Protein AF-A0A847A296-F1 (afdb_monomer_lite)

Foldseek 3Di:
DPLVVFAPDDWDADPQATEGELGDDVVAPDAWDAAQRYIYGHPPDDPLLVQLSVLVNVVCVVCPPCVVVLQVVQDDDLVRRPSSVSSPCVSNVNDD

Sequence (96 aa):
MWGSVWSTGKISRVDGLWVFTGMPRWTFGRGGSCVGACYLTNTNVSAAVLRHELVHREQWRHYGLAVPVLYQLSGRNPLTNRFEIEAGLRDGGYLR

Radius of gyration: 12.55 Å; chains: 1; bounding box: 27×28×30 Å

Structure (mmCIF, N/CA/C/O backbone):
data_AF-A0A847A296-F1
#
_entry.id   AF-A0A847A296-F1
#
loop_
_atom_site.group_PDB
_atom_site.id
_atom_site.type_symbol
_atom_site.label_atom_id
_atom_site.label_alt_id
_atom_site.label_comp_id
_atom_site.label_asym_id
_atom_site.label_entity_id
_atom_site.label_seq_id
_atom_site.pdbx_PDB_ins_code
_atom_site.Cartn_x
_atom_site.Cartn_y
_atom_site.Cartn_z
_atom_site.occupancy
_atom_site.B_iso_or_equiv
_atom_site.auth_seq_id
_atom_site.auth_comp_id
_atom_site.auth_asym_id
_atom_site.auth_atom_id
_atom_site.pdbx_PDB_model_num
ATOM 1 N N . MET A 1 1 ? -3.358 -14.228 11.674 1.00 60.41 1 MET A N 1
ATOM 2 C CA . MET A 1 1 ? -2.986 -13.039 10.871 1.00 60.41 1 MET A CA 1
ATOM 3 C C . ME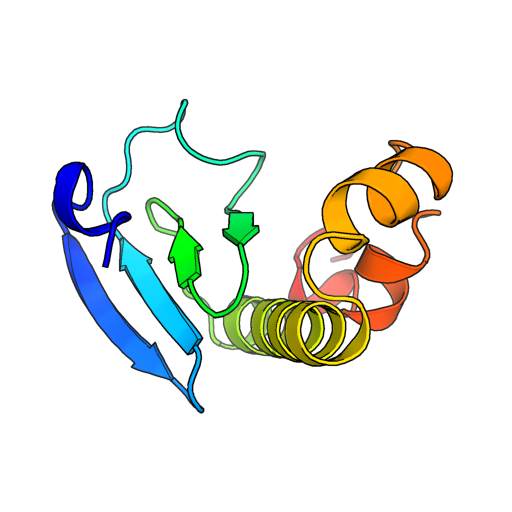T A 1 1 ? -2.131 -12.141 11.746 1.00 60.41 1 MET A C 1
ATOM 5 O O . MET A 1 1 ? -2.431 -12.055 12.922 1.00 60.41 1 MET A O 1
ATOM 9 N N . TRP A 1 2 ? -1.060 -11.536 11.233 1.00 68.56 2 TRP A N 1
ATOM 10 C CA . TRP A 1 2 ? -0.083 -10.823 12.073 1.00 68.56 2 TRP A CA 1
ATOM 11 C C . TRP A 1 2 ? -0.461 -9.355 12.353 1.00 68.56 2 TRP A C 1
ATOM 13 O O . TRP A 1 2 ? -0.140 -8.840 13.417 1.00 68.56 2 TRP A O 1
ATOM 23 N N . GLY A 1 3 ? -1.227 -8.703 11.469 1.00 64.44 3 GLY A N 1
ATOM 24 C CA . GLY A 1 3 ? -1.698 -7.323 11.675 1.00 64.44 3 GLY A CA 1
ATOM 25 C C . GLY A 1 3 ? -2.606 -7.132 12.900 1.00 64.44 3 GLY A C 1
ATOM 26 O O . GLY A 1 3 ? -2.680 -6.037 13.451 1.00 64.44 3 GLY A O 1
ATOM 27 N N . SER A 1 4 ? -3.246 -8.196 13.399 1.00 70.75 4 SER A N 1
ATOM 28 C CA . SER A 1 4 ? -4.094 -8.132 14.598 1.00 70.75 4 SER A CA 1
ATOM 29 C C . SER A 1 4 ? -3.316 -7.901 15.893 1.00 70.75 4 SER A C 1
ATOM 31 O O . SER A 1 4 ? -3.931 -7.562 16.893 1.00 70.75 4 SER A O 1
ATOM 33 N N . VAL A 1 5 ? -1.989 -8.076 15.895 1.00 76.38 5 VAL A N 1
ATOM 34 C CA . VAL A 1 5 ? -1.165 -7.815 17.087 1.00 76.38 5 VAL A CA 1
ATOM 35 C C . VAL A 1 5 ? -1.176 -6.321 17.429 1.00 76.38 5 VAL A C 1
ATOM 37 O O . VAL A 1 5 ? -1.113 -5.967 18.602 1.00 76.38 5 VAL A O 1
ATOM 40 N N . TRP A 1 6 ? -1.280 -5.446 16.421 1.00 76.94 6 TRP A N 1
ATOM 41 C CA . TRP A 1 6 ? -1.170 -3.989 16.588 1.00 76.94 6 TRP A CA 1
ATOM 42 C C . TRP A 1 6 ? -2.420 -3.211 16.158 1.00 76.94 6 TRP A C 1
ATOM 44 O O . TRP A 1 6 ? -2.508 -2.012 16.412 1.00 76.94 6 TRP A O 1
ATOM 54 N N . SER A 1 7 ? -3.389 -3.867 15.516 1.00 80.31 7 SER A N 1
ATOM 55 C CA . SER A 1 7 ? -4.654 -3.248 15.111 1.00 80.31 7 SER A CA 1
ATOM 56 C C . SER A 1 7 ? -5.514 -2.944 16.335 1.00 80.31 7 SER A C 1
ATOM 58 O O . SER A 1 7 ? -5.955 -3.858 17.025 1.00 80.31 7 SER A O 1
ATOM 60 N N . THR A 1 8 ? -5.799 -1.666 16.572 1.00 85.75 8 THR A N 1
ATOM 61 C CA . THR A 1 8 ? -6.718 -1.222 17.638 1.00 85.75 8 THR A CA 1
ATOM 62 C C . THR A 1 8 ? -8.122 -0.899 17.120 1.00 85.75 8 THR A C 1
ATOM 64 O O . THR A 1 8 ? -9.057 -0.757 17.905 1.00 85.75 8 THR A O 1
ATOM 67 N N . GLY A 1 9 ? -8.284 -0.793 15.798 1.00 85.62 9 GLY A N 1
ATOM 68 C CA . GLY A 1 9 ? -9.549 -0.491 15.140 1.00 85.62 9 GLY A CA 1
ATOM 69 C C . GLY A 1 9 ? -10.253 -1.714 14.548 1.00 85.62 9 GLY A C 1
ATOM 70 O O . GLY A 1 9 ? -9.868 -2.868 14.749 1.00 85.62 9 GLY A O 1
ATOM 71 N N . LYS A 1 10 ? -11.307 -1.440 13.771 1.00 86.31 10 LYS A N 1
ATOM 72 C CA . LYS A 1 10 ? -12.095 -2.453 13.062 1.00 86.31 10 LYS A CA 1
ATOM 73 C C . LYS A 1 10 ? -11.227 -3.195 12.045 1.00 86.31 10 LYS A C 1
ATOM 75 O O . LYS A 1 10 ? -10.648 -2.577 11.150 1.00 86.31 10 LYS A O 1
ATOM 80 N N . ILE A 1 11 ? -11.216 -4.521 12.145 1.00 90.62 11 ILE A N 1
ATOM 81 C CA . ILE A 1 11 ? -10.681 -5.404 11.108 1.00 90.62 11 ILE A CA 1
ATOM 82 C C . ILE A 1 11 ? -11.826 -5.721 10.150 1.00 90.62 11 ILE A C 1
ATOM 84 O O . ILE A 1 11 ? -12.910 -6.125 10.574 1.00 90.62 11 ILE A O 1
ATOM 88 N N . SER A 1 12 ? -11.609 -5.512 8.857 1.00 93.25 12 SER A N 1
ATOM 89 C CA . SER A 1 12 ? -12.610 -5.800 7.826 1.00 93.25 12 SER A CA 1
ATOM 90 C C . SER A 1 12 ? -11.995 -6.547 6.652 1.00 93.25 12 SER A C 1
ATOM 92 O O . SER A 1 12 ? -10.774 -6.644 6.537 1.00 93.25 12 SER A O 1
ATOM 94 N N . ARG A 1 13 ? -12.843 -7.124 5.801 1.00 93.69 13 ARG A N 1
ATOM 95 C CA . ARG A 1 13 ? -12.414 -7.839 4.601 1.00 93.69 13 ARG A CA 1
ATOM 96 C C . ARG A 1 13 ? -13.164 -7.295 3.394 1.00 93.69 13 ARG A C 1
ATOM 98 O O . ARG A 1 13 ? -14.389 -7.260 3.418 1.00 93.69 13 ARG A O 1
ATOM 105 N N . VAL A 1 14 ? -12.426 -6.893 2.364 1.00 93.38 14 VAL A N 1
ATOM 106 C CA . VAL A 1 14 ? -12.950 -6.294 1.127 1.00 93.38 14 VAL A CA 1
ATOM 107 C C . VAL A 1 14 ? -12.317 -7.030 -0.045 1.00 93.38 14 VAL A C 1
ATOM 109 O O . VAL A 1 14 ? -11.101 -7.014 -0.173 1.00 93.38 14 VAL A O 1
ATOM 112 N N . ASP A 1 15 ? -13.106 -7.764 -0.831 1.00 91.88 15 ASP A N 1
ATOM 113 C CA . ASP A 1 15 ? -12.643 -8.509 -2.018 1.00 91.88 15 ASP A CA 1
ATOM 114 C C . ASP A 1 15 ? -11.368 -9.348 -1.794 1.00 91.88 15 ASP A C 1
ATOM 116 O O . ASP A 1 15 ? -10.462 -9.447 -2.621 1.00 91.88 15 ASP A O 1
ATOM 120 N N . GLY A 1 16 ? -11.279 -9.976 -0.618 1.00 90.31 16 GLY A N 1
ATOM 121 C CA . GLY A 1 16 ? -10.139 -10.810 -0.238 1.00 90.31 16 GLY A CA 1
ATOM 122 C C . GLY A 1 16 ? -8.931 -10.058 0.333 1.00 90.31 16 GLY A C 1
ATOM 123 O O . GLY A 1 16 ? -7.973 -10.727 0.718 1.00 90.31 16 GLY A O 1
ATOM 124 N N . LEU A 1 17 ? -8.983 -8.729 0.434 1.00 95.00 17 LEU A N 1
ATOM 125 C CA . LEU A 1 17 ? -8.052 -7.879 1.177 1.00 95.00 17 LEU A CA 1
ATOM 126 C C . LEU A 1 17 ? -8.507 -7.758 2.637 1.00 95.00 17 LEU A C 1
ATOM 128 O O . LEU A 1 17 ? -9.643 -7.378 2.914 1.00 95.00 17 LEU A O 1
ATOM 132 N N . TRP A 1 18 ? -7.627 -8.077 3.577 1.00 95.38 18 TRP A N 1
ATOM 133 C CA . TRP A 1 18 ? -7.833 -7.848 5.004 1.00 95.38 18 TRP A CA 1
ATOM 134 C C . TRP A 1 18 ? -7.363 -6.449 5.374 1.00 95.38 18 TRP A C 1
ATOM 136 O O . TRP A 1 18 ? -6.186 -6.144 5.230 1.00 95.38 18 TRP A O 1
ATOM 146 N N . VAL A 1 19 ? -8.265 -5.613 5.871 1.00 95.94 19 VAL A N 1
ATOM 147 C CA . VAL A 1 19 ? -8.000 -4.220 6.230 1.00 95.94 19 VAL A CA 1
ATOM 148 C C . VAL A 1 19 ? -7.910 -4.107 7.746 1.00 95.94 19 VAL A C 1
ATOM 150 O O . VAL A 1 19 ? -8.893 -4.360 8.448 1.00 95.94 19 VAL A O 1
ATOM 153 N N . PHE A 1 20 ? -6.740 -3.713 8.237 1.00 94.75 20 PHE A N 1
ATOM 154 C CA . PHE A 1 20 ? -6.458 -3.454 9.646 1.00 94.75 20 PHE A CA 1
ATOM 155 C C . PHE A 1 20 ? -6.386 -1.942 9.863 1.00 94.75 20 PHE A C 1
ATOM 157 O O . PHE A 1 20 ? -5.634 -1.255 9.170 1.00 94.75 20 PHE A O 1
ATOM 164 N N . THR A 1 21 ? -7.180 -1.433 10.807 1.00 94.19 21 THR A N 1
ATOM 165 C CA . THR A 1 21 ? -7.294 0.004 11.113 1.00 94.19 21 THR A CA 1
ATOM 166 C C . THR A 1 21 ? -6.816 0.312 12.530 1.00 94.19 21 THR A C 1
ATOM 168 O O . THR A 1 21 ? -6.683 -0.584 13.366 1.00 94.19 21 THR A O 1
ATOM 171 N N . GLY A 1 22 ? -6.533 1.582 12.825 1.00 93.06 22 GLY A N 1
ATOM 172 C CA . GLY A 1 22 ? -5.977 1.973 14.125 1.00 93.06 22 GLY A CA 1
ATOM 173 C C . GLY A 1 22 ? -4.553 1.455 14.351 1.00 93.06 22 GLY A C 1
ATOM 174 O O . GLY A 1 22 ? -4.139 1.254 15.493 1.00 93.06 22 GLY A O 1
ATOM 175 N N . MET A 1 23 ? -3.813 1.184 13.272 1.00 93.12 23 MET A N 1
ATOM 176 C CA . MET A 1 23 ? -2.422 0.755 13.358 1.00 93.12 23 MET A CA 1
ATOM 177 C C . MET A 1 23 ? -1.528 1.915 13.847 1.00 93.12 23 MET A C 1
ATOM 179 O O . MET A 1 23 ? -1.731 3.065 13.437 1.00 93.12 23 MET A O 1
ATOM 183 N N . PRO A 1 24 ? -0.495 1.654 14.669 1.00 91.06 24 PRO A N 1
ATOM 184 C CA . PRO A 1 24 ? 0.510 2.659 14.999 1.00 91.06 24 PRO A CA 1
ATOM 185 C C . PRO A 1 24 ? 1.268 3.129 13.745 1.00 91.06 24 PRO A C 1
ATOM 187 O O . PRO A 1 24 ? 1.590 2.334 12.864 1.00 91.06 24 PRO A O 1
ATOM 190 N N . ARG A 1 25 ? 1.608 4.422 13.659 1.00 88.94 25 ARG A N 1
ATOM 191 C CA . ARG A 1 25 ? 2.173 5.043 12.436 1.00 88.94 25 ARG A CA 1
ATOM 192 C C . ARG A 1 25 ? 3.532 4.494 11.984 1.00 88.94 25 ARG A C 1
ATOM 194 O O . ARG A 1 25 ? 3.910 4.718 10.846 1.00 88.94 25 ARG A O 1
ATOM 201 N N . TRP A 1 26 ? 4.275 3.818 12.857 1.00 88.00 26 TRP A N 1
ATOM 202 C CA . TRP A 1 26 ? 5.581 3.221 12.539 1.00 88.00 26 TRP A CA 1
ATOM 203 C C . TRP A 1 26 ? 5.468 1.840 11.871 1.00 88.00 26 TRP A C 1
ATOM 205 O O . TRP A 1 26 ? 6.472 1.253 11.482 1.00 88.00 26 TRP A O 1
ATOM 215 N N . THR A 1 27 ? 4.247 1.317 11.746 1.00 87.31 27 THR A N 1
ATOM 216 C CA . THR A 1 27 ? 3.960 -0.048 11.276 1.00 87.31 27 THR A CA 1
ATOM 217 C C . THR A 1 27 ? 3.589 -0.101 9.792 1.00 87.31 27 THR A C 1
ATOM 219 O O . THR A 1 27 ? 3.475 -1.180 9.216 1.00 87.31 27 THR A O 1
ATOM 222 N N . PHE A 1 28 ? 3.414 1.066 9.170 1.00 90.69 28 PHE A N 1
ATOM 223 C CA . PHE A 1 28 ? 3.107 1.252 7.757 1.00 90.69 28 PHE A CA 1
ATOM 224 C C . PHE A 1 28 ? 3.768 2.545 7.252 1.00 90.69 28 PHE A C 1
ATOM 226 O O . PHE A 1 28 ? 4.068 3.451 8.030 1.00 90.69 28 PHE A O 1
ATOM 233 N N . GLY A 1 29 ? 4.011 2.646 5.946 1.00 86.50 29 GLY A N 1
ATOM 234 C CA . GLY A 1 29 ? 4.503 3.877 5.315 1.00 86.50 29 GLY A CA 1
ATOM 235 C C . GLY A 1 29 ? 3.378 4.866 4.983 1.00 86.50 29 GLY A C 1
ATOM 236 O O . GLY A 1 29 ? 2.222 4.484 4.917 1.00 86.50 29 GLY A O 1
ATOM 237 N N . ARG A 1 30 ? 3.704 6.137 4.715 1.00 83.88 30 ARG A N 1
ATOM 238 C CA . ARG A 1 30 ? 2.797 7.191 4.186 1.00 83.88 30 ARG A CA 1
ATOM 239 C C . ARG A 1 30 ? 1.349 7.136 4.727 1.00 83.88 30 ARG A C 1
ATOM 241 O O . ARG A 1 30 ? 1.084 7.703 5.784 1.00 83.88 30 ARG A O 1
ATOM 248 N N . GLY A 1 31 ? 0.430 6.496 3.995 1.00 87.88 31 GLY A N 1
ATOM 249 C CA . GLY A 1 31 ? -0.987 6.330 4.348 1.00 87.88 31 GLY A CA 1
ATOM 250 C C . GLY A 1 31 ? -1.428 4.881 4.586 1.00 87.88 31 GLY A C 1
ATOM 251 O O . GLY A 1 31 ? -2.558 4.657 5.014 1.00 87.88 31 GLY A O 1
ATOM 252 N N . GLY A 1 32 ? -0.562 3.904 4.334 1.00 93.19 32 GLY A N 1
ATOM 253 C CA . GLY A 1 32 ? -0.845 2.488 4.515 1.00 93.19 32 GLY A CA 1
ATOM 254 C C . GLY A 1 32 ? 0.202 1.603 3.846 1.00 93.19 32 GLY A C 1
ATOM 255 O O . GLY A 1 32 ? 1.119 2.083 3.178 1.00 93.19 32 GLY A O 1
ATOM 256 N N . SER A 1 33 ? 0.120 0.298 4.075 1.00 93.56 33 SER A N 1
ATOM 257 C CA . SER A 1 33 ? 1.008 -0.675 3.437 1.00 93.56 33 SER A CA 1
ATOM 258 C C . SER A 1 33 ? 0.286 -1.993 3.207 1.00 93.56 33 SER A C 1
ATOM 260 O O . SER A 1 33 ? -0.275 -2.565 4.143 1.00 93.56 33 SER A O 1
ATOM 262 N N . CYS A 1 34 ? 0.321 -2.479 1.967 1.00 94.12 34 CYS A N 1
ATOM 263 C CA . CYS A 1 34 ? -0.163 -3.805 1.610 1.00 94.12 34 CYS A CA 1
ATOM 264 C C . CYS A 1 34 ? 0.978 -4.819 1.637 1.00 94.12 34 CYS A C 1
ATOM 266 O O . CYS A 1 34 ? 1.992 -4.677 0.948 1.00 94.12 34 CYS A O 1
ATOM 268 N N . VAL A 1 35 ? 0.799 -5.863 2.441 1.00 93.06 35 VAL A N 1
ATOM 269 C CA . VAL A 1 35 ? 1.721 -6.990 2.554 1.00 93.06 35 VAL A CA 1
ATOM 270 C C . VAL A 1 35 ? 0.927 -8.274 2.356 1.00 93.06 35 VAL A C 1
ATOM 272 O O . VAL A 1 35 ? 0.127 -8.685 3.204 1.00 93.06 35 VAL A O 1
ATOM 275 N N . GLY A 1 36 ? 1.129 -8.914 1.208 1.00 93.31 36 GLY A N 1
ATOM 276 C CA . GLY A 1 36 ? 0.338 -10.065 0.795 1.00 93.31 36 GLY A CA 1
ATOM 277 C C . GLY A 1 36 ? -1.111 -9.659 0.526 1.00 93.31 36 GLY A C 1
ATOM 278 O O . GLY A 1 36 ? -1.402 -8.907 -0.394 1.00 93.31 36 GLY A O 1
ATOM 279 N N . ALA A 1 37 ? -2.025 -10.162 1.355 1.00 93.94 37 ALA A N 1
ATOM 280 C CA . ALA A 1 37 ? -3.441 -9.793 1.330 1.00 93.94 37 ALA A CA 1
ATOM 281 C C . ALA A 1 37 ? -3.852 -8.928 2.536 1.00 93.94 37 ALA A C 1
ATOM 283 O O . ALA A 1 37 ? -5.041 -8.820 2.822 1.00 93.94 37 ALA A O 1
ATOM 284 N N . CYS A 1 38 ? -2.893 -8.374 3.284 1.00 94.75 38 CYS A N 1
ATOM 285 C CA . CYS A 1 38 ? -3.147 -7.550 4.464 1.00 94.75 38 CYS A CA 1
ATOM 286 C C . CYS A 1 38 ? -2.811 -6.090 4.163 1.00 94.75 38 CYS A C 1
ATOM 288 O O . CYS A 1 38 ? -1.649 -5.767 3.931 1.00 94.75 38 CYS A O 1
ATOM 290 N N . TYR A 1 39 ? -3.812 -5.220 4.219 1.00 96.00 39 TYR A N 1
ATOM 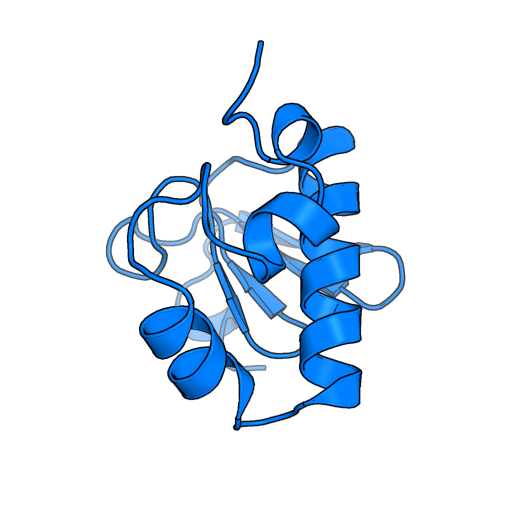291 C CA . TYR A 1 39 ? -3.654 -3.777 4.185 1.00 96.00 39 TYR A CA 1
ATOM 292 C C . TYR A 1 39 ? -3.634 -3.211 5.604 1.00 96.00 39 TYR A C 1
ATOM 294 O O . TYR A 1 39 ? -4.594 -3.361 6.364 1.00 96.00 39 TYR A O 1
ATOM 302 N N . LEU A 1 40 ? -2.524 -2.574 5.961 1.00 95.25 40 LEU A N 1
ATOM 303 C CA . LEU A 1 40 ? -2.311 -1.947 7.258 1.00 95.25 40 LEU A CA 1
ATOM 304 C C . LEU A 1 40 ? -2.438 -0.437 7.120 1.00 95.25 40 LEU A C 1
ATOM 306 O O . LEU A 1 40 ? -1.696 0.176 6.354 1.00 95.25 40 LEU A O 1
ATOM 310 N N . THR A 1 41 ? -3.339 0.172 7.881 1.00 95.25 41 THR A N 1
ATOM 311 C CA . THR A 1 41 ? -3.493 1.627 7.914 1.00 95.25 41 THR A CA 1
ATOM 312 C C . THR A 1 41 ? -3.977 2.100 9.284 1.00 95.25 41 THR A C 1
ATOM 314 O O . THR A 1 41 ? -4.430 1.319 10.119 1.00 95.25 41 THR A O 1
ATOM 317 N N . ASN A 1 42 ? -3.885 3.403 9.539 1.00 93.50 42 ASN A N 1
ATOM 318 C CA . ASN A 1 42 ? -4.573 4.005 10.674 1.00 93.50 42 ASN A CA 1
ATOM 319 C C . ASN A 1 42 ? -6.027 4.329 10.297 1.00 93.50 42 ASN A C 1
ATOM 321 O O . ASN A 1 42 ? -6.952 3.703 10.810 1.00 93.50 42 ASN A O 1
ATOM 325 N N . THR A 1 43 ? -6.222 5.251 9.348 1.00 92.88 43 THR A N 1
ATOM 326 C CA . THR A 1 43 ? -7.545 5.780 8.970 1.00 92.88 43 THR A CA 1
ATOM 327 C C . THR A 1 43 ? -7.801 5.813 7.460 1.00 92.88 43 THR A C 1
ATOM 329 O O . THR A 1 43 ? -8.877 6.233 7.036 1.00 92.88 43 THR A O 1
ATOM 332 N N . ASN A 1 44 ? -6.848 5.389 6.624 1.00 93.25 44 ASN A N 1
ATOM 333 C CA . ASN A 1 44 ? -6.924 5.580 5.177 1.00 93.25 44 ASN A CA 1
ATOM 334 C C . ASN A 1 44 ? -7.718 4.461 4.484 1.00 93.25 44 ASN A C 1
ATOM 336 O O . ASN A 1 44 ? -7.155 3.590 3.837 1.00 93.25 44 ASN A O 1
ATOM 340 N N . VAL A 1 45 ? -9.038 4.459 4.650 1.00 94.56 45 VAL A N 1
ATOM 341 C CA . VAL A 1 45 ? -9.923 3.373 4.178 1.00 94.56 45 VAL A CA 1
ATOM 342 C C . VAL A 1 45 ? -10.964 3.840 3.161 1.00 94.56 45 VAL A C 1
ATOM 344 O O . VAL A 1 45 ? -12.054 3.279 3.067 1.00 94.56 45 VAL A O 1
ATOM 347 N N . SER A 1 46 ? -10.658 4.899 2.407 1.00 94.75 46 SER A N 1
ATOM 348 C CA . SER A 1 46 ? -11.560 5.373 1.353 1.00 94.75 46 SER A CA 1
ATOM 349 C C . SER A 1 46 ? -11.733 4.315 0.257 1.00 94.75 46 SER A C 1
ATOM 351 O O . SER A 1 46 ? -10.820 3.539 -0.016 1.00 94.75 46 SER A O 1
ATOM 353 N N . ALA A 1 47 ? -12.886 4.305 -0.419 1.00 94.56 47 ALA A N 1
ATOM 354 C CA . ALA A 1 47 ? -13.146 3.346 -1.495 1.00 94.56 47 ALA A CA 1
ATOM 355 C C . ALA A 1 47 ? -12.099 3.416 -2.623 1.00 94.56 47 ALA A C 1
ATOM 357 O O . ALA A 1 47 ? -11.767 2.392 -3.208 1.00 94.56 47 ALA A O 1
ATOM 358 N N . ALA A 1 48 ? -11.565 4.609 -2.907 1.00 95.00 48 ALA A N 1
ATOM 359 C CA . ALA A 1 48 ? -10.498 4.794 -3.886 1.00 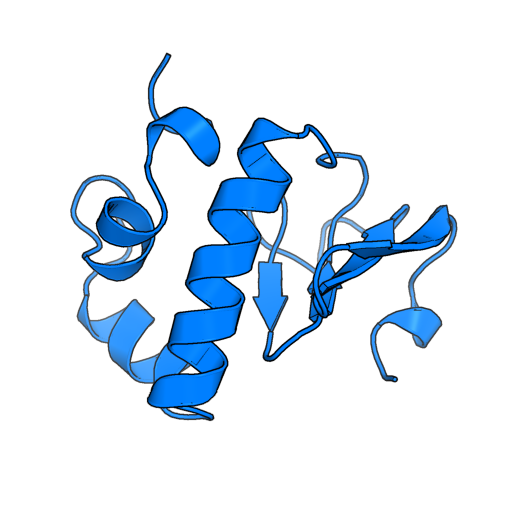95.00 48 ALA A CA 1
ATOM 360 C C . ALA A 1 48 ? -9.202 4.104 -3.450 1.00 95.00 48 ALA A C 1
ATOM 362 O O . ALA A 1 48 ? -8.660 3.289 -4.189 1.00 95.00 48 ALA A O 1
ATOM 363 N N . VAL A 1 49 ? -8.784 4.328 -2.206 1.00 95.12 49 VAL A N 1
ATOM 364 C CA . VAL A 1 49 ? -7.593 3.679 -1.652 1.00 95.12 49 VAL A CA 1
ATOM 365 C C . VAL A 1 49 ? -7.769 2.166 -1.614 1.00 95.12 49 VAL A C 1
ATOM 367 O O . VAL A 1 49 ? -6.872 1.441 -2.013 1.00 95.12 49 VAL A O 1
ATOM 370 N N . LEU A 1 50 ? -8.942 1.654 -1.241 1.00 95.62 50 LEU A N 1
ATOM 371 C CA . LEU A 1 50 ? -9.168 0.207 -1.247 1.00 95.62 50 LEU A CA 1
ATOM 372 C C . LEU A 1 50 ? -9.043 -0.410 -2.652 1.00 95.62 50 LEU A C 1
ATOM 374 O O . LEU A 1 50 ? -8.509 -1.509 -2.765 1.00 95.62 50 LEU A O 1
ATOM 378 N N . ARG A 1 51 ? -9.460 0.289 -3.721 1.00 95.69 51 ARG A N 1
ATOM 379 C CA . ARG A 1 51 ? -9.211 -0.167 -5.104 1.00 95.69 51 ARG A CA 1
ATOM 380 C C . ARG A 1 51 ? -7.721 -0.224 -5.428 1.00 95.69 51 ARG A C 1
ATOM 382 O O . ARG A 1 51 ? -7.274 -1.212 -6.002 1.00 95.69 51 ARG A O 1
ATOM 389 N N . HIS A 1 52 ? -6.966 0.792 -5.020 1.00 96.62 52 HIS A N 1
ATOM 390 C CA . HIS A 1 52 ? -5.512 0.823 -5.172 1.00 96.62 52 HIS A CA 1
ATOM 391 C C . HIS A 1 52 ? -4.847 -0.371 -4.462 1.00 96.62 52 HIS A C 1
ATOM 393 O O . HIS A 1 52 ? -4.075 -1.120 -5.060 1.00 96.62 52 HIS A O 1
ATOM 399 N N . GLU A 1 53 ? -5.228 -0.642 -3.213 1.00 96.69 53 GLU A N 1
ATOM 400 C CA . GLU A 1 53 ? -4.662 -1.749 -2.431 1.00 96.69 53 GLU A CA 1
ATOM 401 C C . GLU A 1 53 ? -5.057 -3.140 -2.961 1.00 96.69 53 GLU A C 1
ATOM 403 O O . GLU A 1 53 ? -4.315 -4.111 -2.779 1.00 96.69 53 GLU A O 1
ATOM 408 N N . LEU A 1 54 ? -6.198 -3.264 -3.652 1.00 96.69 54 LEU A N 1
ATOM 409 C CA . LEU A 1 54 ? -6.575 -4.502 -4.341 1.00 96.69 54 LEU A CA 1
ATOM 410 C C . LEU A 1 54 ? -5.619 -4.831 -5.493 1.00 96.69 54 LEU A C 1
ATOM 412 O O . LEU A 1 54 ? -5.304 -6.006 -5.687 1.00 96.69 54 LEU A O 1
ATOM 416 N N . VAL A 1 55 ? -5.097 -3.825 -6.201 1.00 96.88 55 VAL A N 1
ATOM 417 C CA . VAL A 1 55 ? -4.065 -4.041 -7.227 1.00 96.88 55 VAL A CA 1
ATOM 418 C C . VAL A 1 55 ? -2.765 -4.514 -6.583 1.00 96.88 55 VAL A C 1
ATOM 420 O O . VAL A 1 55 ? -2.187 -5.502 -7.035 1.00 96.88 55 VAL A O 1
ATOM 423 N N . HIS A 1 56 ? -2.345 -3.906 -5.470 1.00 96.88 56 HIS A N 1
ATOM 424 C CA . HIS A 1 56 ? -1.191 -4.400 -4.714 1.00 96.88 56 HIS A CA 1
ATOM 425 C C . HIS A 1 56 ? -1.375 -5.842 -4.243 1.00 96.88 56 HIS A C 1
ATOM 427 O O . HIS A 1 56 ? -0.443 -6.642 -4.331 1.00 96.88 56 HIS 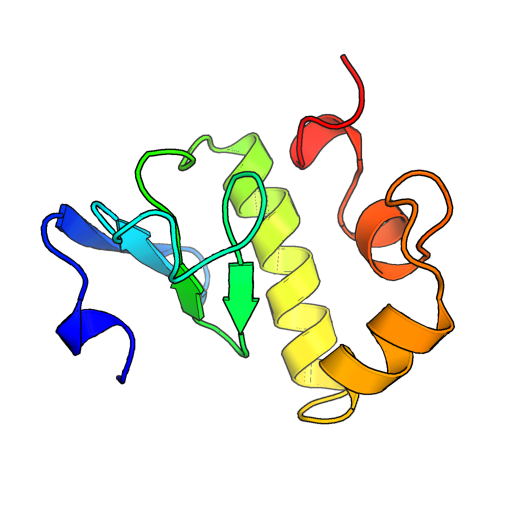A O 1
ATOM 433 N N . ARG A 1 57 ? -2.579 -6.220 -3.803 1.00 95.88 57 ARG A N 1
ATOM 434 C CA . ARG A 1 57 ? -2.890 -7.615 -3.474 1.00 95.88 57 ARG A CA 1
ATOM 435 C C . ARG A 1 57 ? -2.703 -8.535 -4.680 1.00 95.88 57 ARG A C 1
ATOM 437 O O . ARG A 1 57 ? -2.136 -9.611 -4.515 1.00 95.88 57 ARG A O 1
ATOM 444 N N . GLU A 1 58 ? -3.150 -8.154 -5.874 1.00 96.19 58 GLU A N 1
ATOM 445 C CA . GLU A 1 58 ? -2.924 -8.964 -7.081 1.00 96.19 58 GLU A CA 1
ATOM 446 C C . GLU A 1 58 ? -1.435 -9.033 -7.460 1.00 96.19 58 GLU A C 1
ATOM 448 O O . GLU A 1 58 ? -0.933 -10.113 -7.770 1.00 96.19 58 GLU A O 1
ATOM 453 N N . GLN A 1 59 ? -0.683 -7.940 -7.313 1.00 96.12 59 GLN A N 1
ATOM 454 C CA . GLN A 1 59 ? 0.774 -7.945 -7.485 1.00 96.12 59 GLN A CA 1
ATOM 455 C C . GLN A 1 59 ? 1.453 -8.898 -6.489 1.00 96.12 59 GLN A C 1
ATOM 457 O O . GLN A 1 59 ? 2.331 -9.668 -6.871 1.00 96.12 59 GLN A O 1
ATOM 462 N N . TRP A 1 60 ? 1.014 -8.917 -5.228 1.00 96.00 60 TRP A N 1
ATOM 463 C CA . TRP A 1 60 ? 1.463 -9.886 -4.225 1.00 96.00 60 TRP A CA 1
ATOM 464 C C . TRP A 1 60 ? 1.070 -11.321 -4.566 1.00 96.00 60 TRP A C 1
ATOM 466 O O . TRP A 1 60 ? 1.860 -12.233 -4.335 1.00 96.00 60 TRP A O 1
ATOM 476 N N . ARG A 1 61 ? -0.119 -11.550 -5.129 1.00 95.44 61 ARG A N 1
ATOM 477 C CA . ARG A 1 61 ? -0.525 -12.880 -5.606 1.00 95.44 61 ARG A CA 1
ATOM 478 C C . ARG A 1 61 ? 0.338 -13.353 -6.774 1.00 95.44 61 ARG A C 1
ATOM 480 O O . ARG A 1 61 ? 0.606 -14.546 -6.857 1.00 95.44 61 ARG A O 1
ATOM 487 N N . HIS A 1 62 ? 0.771 -12.442 -7.645 1.00 95.81 62 HIS A N 1
ATOM 488 C CA . HIS A 1 62 ? 1.573 -12.765 -8.823 1.00 95.81 62 HIS A CA 1
ATOM 489 C C . HIS A 1 62 ? 3.067 -12.937 -8.504 1.00 95.81 62 HIS A C 1
ATOM 491 O O . HIS A 1 62 ? 3.672 -13.932 -8.888 1.00 95.81 62 HIS A O 1
ATOM 497 N N . TYR A 1 63 ? 3.666 -11.987 -7.781 1.00 94.75 63 TYR A N 1
ATOM 498 C CA . TYR A 1 63 ? 5.111 -11.948 -7.520 1.00 94.75 63 TYR A CA 1
ATOM 499 C C . TYR A 1 63 ? 5.505 -12.484 -6.133 1.00 94.75 63 TYR A C 1
ATOM 501 O O . TYR A 1 63 ? 6.689 -12.709 -5.872 1.00 94.75 63 TYR A O 1
ATOM 509 N N . GLY A 1 64 ? 4.552 -12.681 -5.219 1.00 94.75 64 GLY A N 1
ATOM 510 C CA . GLY A 1 64 ? 4.822 -13.182 -3.871 1.00 94.75 64 GLY A CA 1
ATOM 511 C C . GLY A 1 64 ? 5.852 -12.335 -3.119 1.00 94.75 64 GLY A C 1
ATOM 512 O O . GLY A 1 64 ? 5.836 -11.107 -3.165 1.00 94.75 64 GLY A O 1
ATOM 513 N N . LEU A 1 65 ? 6.797 -12.999 -2.448 1.00 93.12 65 LEU A N 1
ATOM 514 C CA . LEU A 1 65 ? 7.866 -12.347 -1.678 1.00 93.12 65 LEU A CA 1
ATOM 515 C C . LEU A 1 65 ? 8.860 -11.539 -2.531 1.00 93.12 65 LEU A C 1
ATOM 517 O O . LEU A 1 65 ? 9.709 -10.854 -1.965 1.00 93.12 65 LEU A O 1
ATOM 521 N N . ALA A 1 66 ? 8.767 -11.578 -3.864 1.00 94.44 66 ALA A N 1
ATOM 522 C CA . ALA A 1 66 ? 9.586 -10.728 -4.722 1.00 94.44 66 ALA A CA 1
ATOM 523 C C . ALA A 1 66 ? 9.089 -9.273 -4.766 1.00 94.44 66 ALA A C 1
ATOM 525 O O . ALA A 1 66 ? 9.868 -8.391 -5.130 1.00 94.44 66 ALA A O 1
ATOM 526 N N . VAL A 1 67 ? 7.834 -8.993 -4.375 1.00 93.56 67 VAL A N 1
ATOM 527 C CA . VAL A 1 67 ? 7.256 -7.636 -4.429 1.00 93.56 67 VAL A CA 1
ATOM 528 C C . VAL A 1 67 ? 8.137 -6.587 -3.740 1.00 93.56 67 VAL A C 1
ATOM 530 O O . VAL A 1 67 ? 8.453 -5.604 -4.405 1.00 93.56 67 VAL A O 1
ATOM 533 N N . PRO A 1 68 ? 8.614 -6.753 -2.487 1.00 90.94 68 PRO A N 1
ATOM 534 C CA . PRO A 1 68 ? 9.426 -5.727 -1.827 1.00 90.94 68 PRO A CA 1
ATOM 535 C C . PRO A 1 68 ? 10.720 -5.402 -2.583 1.00 90.94 68 PRO A C 1
ATOM 537 O O . PRO A 1 68 ? 11.108 -4.239 -2.690 1.00 90.94 68 PRO A O 1
ATOM 540 N N . VAL A 1 69 ? 11.369 -6.422 -3.153 1.00 93.25 69 VAL A N 1
ATOM 541 C CA . VAL A 1 69 ? 12.609 -6.259 -3.922 1.00 93.25 69 VAL A CA 1
ATOM 542 C C . VAL A 1 69 ? 12.321 -5.548 -5.242 1.00 93.25 69 VAL A C 1
ATOM 544 O O . VAL A 1 69 ? 12.952 -4.539 -5.551 1.00 93.25 69 VAL A O 1
ATOM 547 N N . LEU A 1 70 ? 11.333 -6.025 -6.003 1.00 92.62 70 LEU A N 1
ATOM 548 C CA . LEU A 1 70 ? 10.959 -5.435 -7.288 1.00 92.62 70 LEU A CA 1
ATOM 549 C C . LEU A 1 70 ? 10.449 -3.998 -7.130 1.00 92.62 70 LEU A C 1
ATOM 551 O O . LEU A 1 70 ? 10.763 -3.139 -7.956 1.00 92.62 70 LEU A O 1
ATOM 555 N N . TYR A 1 71 ? 9.695 -3.724 -6.066 1.00 92.31 71 TYR A N 1
ATOM 556 C CA . TYR A 1 71 ? 9.230 -2.387 -5.724 1.00 92.31 71 TYR A CA 1
ATOM 557 C C . TYR A 1 71 ? 10.419 -1.461 -5.456 1.00 92.31 71 TYR A C 1
ATOM 559 O O . TYR A 1 71 ? 10.481 -0.370 -6.017 1.00 92.31 71 TYR A O 1
ATOM 567 N N . GLN A 1 72 ? 11.404 -1.903 -4.665 1.00 90.69 72 GLN A N 1
ATOM 568 C CA . GLN A 1 72 ? 12.591 -1.102 -4.370 1.00 90.69 72 GLN A CA 1
ATOM 569 C C . GLN A 1 72 ? 13.444 -0.831 -5.621 1.00 90.69 72 GLN A C 1
ATOM 571 O O . GLN A 1 72 ? 13.953 0.283 -5.774 1.00 90.69 72 GLN A O 1
ATOM 576 N N . LEU A 1 73 ? 13.564 -1.811 -6.523 1.00 93.00 73 LEU A N 1
ATOM 577 C CA . LEU A 1 73 ? 14.240 -1.661 -7.818 1.00 93.00 73 LEU A CA 1
ATOM 578 C C . LEU A 1 73 ? 13.490 -0.721 -8.775 1.00 93.00 73 LEU A C 1
ATOM 580 O O . LEU A 1 73 ? 14.118 -0.055 -9.590 1.00 93.00 73 LEU A O 1
ATOM 584 N N . SER A 1 74 ? 12.165 -0.614 -8.640 1.00 91.31 74 SER A N 1
ATOM 585 C CA . SER A 1 74 ? 11.322 0.300 -9.433 1.00 91.31 74 SER A CA 1
ATOM 586 C C . SER A 1 74 ? 11.415 1.766 -8.979 1.00 91.31 74 SER A C 1
ATOM 588 O O . SER A 1 74 ? 10.749 2.633 -9.540 1.00 91.31 74 SER A O 1
ATOM 590 N N . GLY A 1 75 ? 12.253 2.059 -7.980 1.00 90.31 75 GLY A N 1
ATOM 591 C CA . GLY A 1 75 ? 12.526 3.408 -7.496 1.00 90.31 75 GLY A CA 1
ATOM 592 C C . GLY A 1 75 ? 11.649 3.836 -6.318 1.00 90.31 75 GLY A C 1
ATOM 593 O O . GLY A 1 75 ? 10.560 3.322 -6.077 1.00 90.31 75 GLY A O 1
ATOM 594 N N . ARG A 1 76 ? 12.149 4.810 -5.547 1.00 86.50 76 ARG A N 1
ATOM 595 C CA . ARG A 1 76 ? 11.477 5.322 -4.335 1.00 86.50 76 ARG A CA 1
ATOM 596 C C . ARG A 1 76 ? 10.391 6.361 -4.619 1.00 86.50 76 ARG A C 1
ATOM 598 O O . ARG A 1 76 ? 9.536 6.585 -3.761 1.00 86.50 76 ARG A O 1
ATOM 605 N N . ASN A 1 77 ? 10.445 7.019 -5.778 1.00 89.94 77 ASN A N 1
ATOM 606 C CA . ASN A 1 77 ? 9.444 8.002 -6.173 1.00 89.94 77 ASN A CA 1
ATOM 607 C C . ASN A 1 77 ? 8.173 7.267 -6.641 1.00 89.94 77 ASN A C 1
ATOM 609 O O . ASN A 1 77 ? 8.239 6.571 -7.654 1.00 89.94 77 ASN A O 1
ATOM 613 N N . PRO A 1 78 ? 7.027 7.410 -5.946 1.00 86.94 78 PRO A N 1
ATOM 614 C CA . PRO A 1 78 ? 5.795 6.724 -6.333 1.00 86.94 78 PRO A CA 1
ATOM 615 C C . PRO A 1 78 ? 5.316 7.120 -7.730 1.00 86.94 78 PRO A C 1
ATOM 617 O O . PRO A 1 78 ? 4.787 6.283 -8.445 1.00 86.94 78 PRO A O 1
ATOM 620 N N . LEU A 1 79 ? 5.573 8.359 -8.163 1.00 91.44 79 LEU A N 1
ATOM 621 C CA . LEU A 1 79 ? 5.131 8.853 -9.471 1.00 91.44 79 LEU A CA 1
ATOM 622 C C . LEU A 1 79 ? 5.839 8.174 -10.650 1.00 91.44 79 LEU A C 1
ATOM 624 O O . LEU A 1 79 ? 5.371 8.271 -11.779 1.00 91.44 79 LEU A O 1
ATOM 628 N N . THR A 1 80 ? 6.966 7.508 -10.398 1.00 91.81 80 THR A N 1
ATOM 629 C CA . THR A 1 80 ? 7.725 6.762 -11.411 1.00 91.81 80 THR A CA 1
ATOM 630 C C . THR A 1 80 ? 7.762 5.264 -11.122 1.00 91.81 80 THR A C 1
ATOM 632 O O . THR A 1 80 ? 8.293 4.500 -11.924 1.00 91.81 80 THR A O 1
ATOM 635 N N . ASN A 1 81 ? 7.243 4.825 -9.972 1.00 93.94 81 ASN A N 1
ATOM 636 C CA . ASN A 1 81 ? 7.276 3.427 -9.579 1.00 93.94 81 ASN A CA 1
ATOM 637 C C . ASN A 1 81 ? 6.155 2.675 -10.298 1.00 93.94 81 ASN A C 1
ATOM 639 O O . ASN A 1 81 ? 4.976 2.951 -10.088 1.00 93.94 81 ASN A O 1
ATOM 643 N N . ARG A 1 82 ? 6.520 1.690 -11.124 1.00 94.25 82 ARG A N 1
ATOM 644 C CA . ARG A 1 82 ? 5.553 0.928 -11.928 1.00 94.25 82 ARG A CA 1
ATOM 645 C C . ARG A 1 82 ? 4.427 0.295 -11.102 1.00 94.25 82 ARG A C 1
ATOM 647 O O . ARG A 1 82 ? 3.305 0.244 -11.585 1.00 94.25 82 ARG A O 1
ATOM 654 N N . PHE A 1 83 ? 4.710 -0.149 -9.873 1.00 94.44 83 PHE A N 1
ATOM 655 C CA . PHE A 1 83 ? 3.721 -0.804 -9.014 1.00 94.44 83 PHE A CA 1
ATOM 656 C C . PHE A 1 83 ? 2.668 0.189 -8.514 1.00 94.44 83 PHE A C 1
ATOM 658 O O . PHE A 1 83 ? 1.489 -0.146 -8.469 1.00 94.44 83 PHE A O 1
ATOM 665 N N . GLU A 1 84 ? 3.091 1.411 -8.184 1.00 94.06 84 GLU A N 1
ATOM 666 C CA . GLU A 1 84 ? 2.222 2.518 -7.756 1.00 94.06 84 GLU A CA 1
ATOM 667 C C . GLU A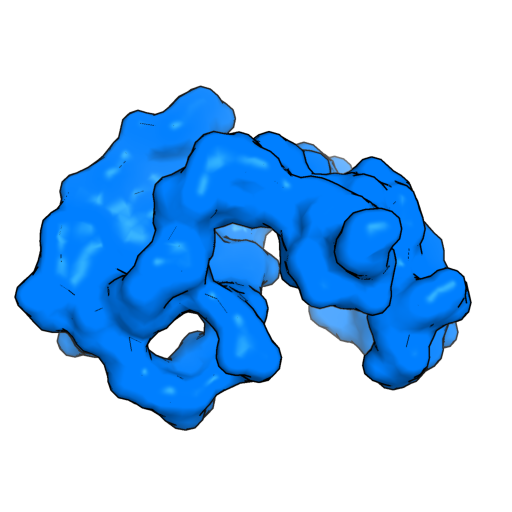 1 84 ? 1.418 3.093 -8.929 1.00 94.06 84 GLU A C 1
ATOM 669 O O . GLU A 1 84 ? 0.249 3.449 -8.781 1.00 94.06 84 GLU A O 1
ATOM 674 N N . ILE A 1 85 ? 2.033 3.157 -10.115 1.00 95.06 85 ILE A N 1
ATOM 675 C CA . ILE A 1 85 ? 1.364 3.574 -11.352 1.00 95.06 85 ILE A CA 1
ATOM 676 C C . ILE A 1 85 ? 0.263 2.579 -11.720 1.00 95.06 85 ILE A C 1
ATOM 678 O O . ILE A 1 85 ? -0.866 2.996 -11.968 1.00 95.06 85 ILE A O 1
ATOM 682 N N . GLU A 1 86 ? 0.572 1.280 -11.716 1.00 94.25 86 GLU A N 1
ATOM 683 C CA . GLU A 1 86 ? -0.389 0.207 -11.995 1.00 94.25 86 GLU A CA 1
ATOM 684 C C . GLU A 1 86 ? -1.532 0.190 -10.974 1.00 94.25 86 GLU A C 1
ATOM 686 O O . GLU A 1 86 ? -2.693 0.049 -11.351 1.00 94.25 86 GLU A O 1
ATOM 691 N N . ALA A 1 87 ? -1.224 0.410 -9.693 1.00 93.69 87 ALA A N 1
ATOM 692 C CA . ALA A 1 87 ? -2.231 0.523 -8.641 1.00 93.69 87 ALA A CA 1
ATOM 693 C C . ALA A 1 87 ? -3.083 1.803 -8.738 1.00 93.69 87 ALA A C 1
ATOM 695 O O . ALA A 1 87 ? -4.087 1.942 -8.042 1.00 93.69 87 ALA A O 1
ATOM 696 N N . GLY A 1 88 ? -2.726 2.739 -9.617 1.00 94.62 88 GLY A N 1
ATOM 697 C CA . GLY A 1 88 ? -3.468 3.968 -9.852 1.00 94.62 88 GLY A CA 1
ATOM 698 C C . GLY A 1 88 ? -3.097 5.060 -8.853 1.00 94.62 88 GLY A C 1
ATOM 699 O O . GLY A 1 88 ? -3.575 5.098 -7.719 1.00 94.62 88 GLY A O 1
ATOM 700 N N . LEU A 1 89 ? -2.299 6.024 -9.312 1.00 91.31 89 LEU A N 1
ATOM 701 C CA . LEU A 1 89 ? -1.782 7.116 -8.479 1.00 91.31 89 LEU A CA 1
ATOM 702 C C . LEU A 1 89 ? -2.872 8.024 -7.892 1.00 91.31 89 LEU A C 1
ATOM 704 O O . LEU A 1 89 ? -2.709 8.541 -6.789 1.00 91.31 89 LEU A O 1
ATOM 708 N N . ARG A 1 90 ? -3.979 8.238 -8.614 1.00 91.06 90 ARG A N 1
ATOM 709 C CA . ARG A 1 90 ? -5.114 9.034 -8.118 1.00 91.06 90 ARG A CA 1
ATOM 710 C C . ARG A 1 90 ? -5.860 8.305 -7.004 1.00 91.06 90 ARG A C 1
ATOM 712 O O . ARG A 1 90 ? -6.168 8.908 -5.982 1.00 91.06 90 ARG A O 1
ATOM 719 N N . ASP A 1 91 ? -6.097 7.010 -7.183 1.00 91.75 91 ASP A N 1
ATOM 720 C CA . ASP A 1 91 ? -6.771 6.178 -6.187 1.00 91.75 91 ASP A CA 1
ATOM 721 C C . ASP A 1 91 ? -5.914 6.018 -4.914 1.00 91.75 91 ASP A C 1
ATOM 723 O O . ASP A 1 91 ? -6.451 6.047 -3.808 1.00 91.75 91 ASP A O 1
ATOM 727 N N . GLY A 1 92 ? -4.583 5.983 -5.058 1.00 87.19 92 GLY A N 1
ATOM 728 C CA . GLY A 1 92 ? -3.619 6.040 -3.949 1.00 87.19 92 GLY A CA 1
ATOM 729 C C . GLY A 1 92 ? -3.402 7.435 -3.337 1.00 87.19 92 GLY A C 1
ATOM 730 O O . GLY A 1 92 ? -2.661 7.573 -2.365 1.00 87.19 92 GLY A O 1
ATOM 731 N N . GLY A 1 93 ? -4.033 8.485 -3.878 1.00 87.75 93 GLY A N 1
ATOM 732 C CA . GLY A 1 93 ? -3.949 9.855 -3.357 1.00 87.75 93 GLY A CA 1
ATOM 733 C C . GLY A 1 93 ? -2.660 10.618 -3.690 1.00 87.75 93 GLY A C 1
ATOM 734 O O . GLY A 1 93 ? -2.412 11.672 -3.105 1.00 87.75 93 GLY A O 1
ATOM 735 N N . TYR A 1 94 ? -1.841 10.127 -4.625 1.00 85.50 94 TYR A N 1
ATOM 736 C CA . TYR A 1 94 ? -0.642 10.826 -5.111 1.00 85.50 94 TYR A CA 1
ATOM 737 C C . TYR A 1 94 ? -0.959 11.909 -6.143 1.00 85.50 94 TYR A C 1
ATOM 739 O O . TYR A 1 94 ? -0.190 12.858 -6.292 1.00 85.50 94 TYR A O 1
ATOM 747 N N . LEU A 1 95 ? -2.081 11.771 -6.853 1.00 86.06 95 LEU A N 1
ATOM 748 C CA . LEU A 1 95 ? -2.590 12.761 -7.799 1.00 86.06 95 LEU A CA 1
ATOM 749 C C . LEU A 1 95 ? -3.972 13.238 -7.347 1.00 86.06 95 LEU A C 1
ATOM 751 O O . LEU A 1 95 ? -4.797 12.428 -6.925 1.00 86.06 95 LEU A O 1
ATOM 755 N N . ARG A 1 96 ? -4.211 14.548 -7.445 1.00 73.00 96 ARG A N 1
ATOM 756 C CA . ARG A 1 96 ? -5.497 15.181 -7.122 1.00 73.00 96 ARG A CA 1
ATOM 757 C C . ARG A 1 96 ? -6.432 15.241 -8.328 1.00 7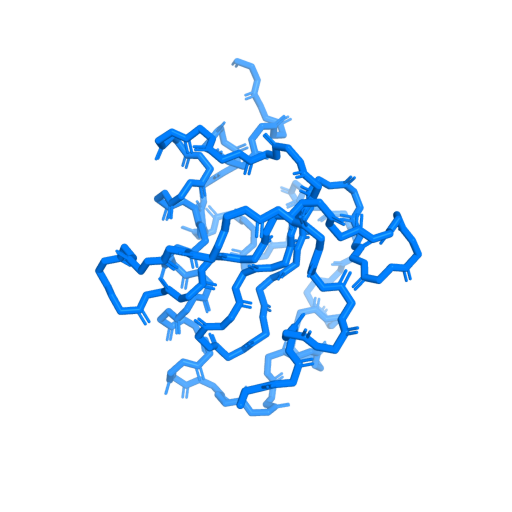3.00 96 ARG A C 1
ATOM 759 O O . ARG A 1 96 ? -5.958 15.160 -9.485 1.00 73.00 96 ARG A O 1
#

Secondary structure (DSSP, 8-state):
--GGGT--S--EEETTEEEE-S--TTSSSTT-EEETTEEE-SS---HHHHHHHHHHHHHHHHHGGGHHHHHHHT-S-GGG-HHHHHT-TTTTTS--

pLDDT: mean 90.84, std 6.87, range [60.41, 96.88]